Protein AF-A0A8B6BGD1-F1 (afdb_monomer_lite)

Sequence (140 aa):
MPCCDECVSISHSKCTGIKSLAGVVEKTKIEKSKESLDKDINSALHILMKIVNNKSGNIKRGEQQYESIKKTIANYREKINNHLDHLEEKLYHEIDTILIEQKSEISNLIAEIKEKSGKLKKMKDQLSAITTQVPNFNLF

Organism: Mytilus galloprovincialis (NCBI:txid29158)

Secondary structure (DSSP, 8-state):
----HHHHHHTSTT-TT---HHHHHHHHHHHHHHHHHHHHHHHHHHHHHHHHHHHHHHHHHHHHHHHHHHHHHHHH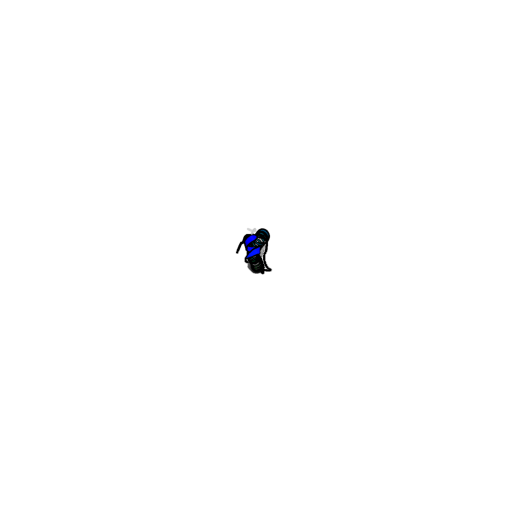HHHHHHHHHHHHHHHHHHHHHHHHHHHHHHHHHHHHHHHHHHHHHHHHHHHHHHHHH-TT----

Radius of gyration: 59.05 Å; chains: 1; bounding box: 111×25×166 Å

pLDDT: mean 92.08, std 11.52, range [42.31, 98.69]

Foldseek 3Di:
DDDDPVCCVPVVVVPPPDDDPVVVVVVVVVVVVVVVVVVVVVVVVVVVVVVVVVVVVVVVVVVVVVVVVVVVVVVVVVVVVVVVVVVVVVVVVVVVVVVVVVVVVVVVVVVVVVVVVVVVVVVVVVVVVVVVVPPPPPDD

Structure (mmCIF, N/CA/C/O backbone):
data_AF-A0A8B6BGD1-F1
#
_entry.id   AF-A0A8B6BGD1-F1
#
loop_
_atom_site.group_PDB
_atom_site.id
_atom_site.type_symbol
_atom_site.label_atom_id
_atom_site.label_alt_id
_atom_site.label_comp_id
_atom_site.label_asym_id
_atom_site.label_entity_id
_atom_site.label_seq_id
_atom_site.pdbx_PDB_ins_code
_atom_site.Cartn_x
_atom_site.Cartn_y
_atom_site.Cartn_z
_atom_site.occupancy
_atom_site.B_iso_or_equiv
_atom_site.auth_seq_id
_atom_site.auth_comp_id
_atom_site.auth_asym_id
_atom_site.auth_atom_id
_atom_site.pdbx_PDB_model_num
ATOM 1 N N . MET A 1 1 ? 51.076 8.410 -60.684 1.00 69.12 1 MET A N 1
ATOM 2 C CA . MET A 1 1 ? 52.140 9.431 -60.747 1.00 69.12 1 MET A CA 1
ATOM 3 C C . MET A 1 1 ? 51.619 10.562 -61.617 1.00 69.12 1 MET A C 1
ATOM 5 O O . MET A 1 1 ? 51.186 10.254 -62.722 1.00 69.12 1 MET A O 1
ATOM 9 N N . PRO A 1 2 ? 51.521 11.804 -61.119 1.00 81.12 2 PRO A N 1
ATOM 10 C CA . PRO A 1 2 ? 51.128 12.926 -61.966 1.00 81.12 2 PRO A CA 1
ATOM 11 C C . PRO A 1 2 ? 52.184 13.124 -63.062 1.00 81.12 2 PRO A C 1
ATOM 13 O O . PRO A 1 2 ? 53.377 13.000 -62.797 1.00 81.12 2 PRO A O 1
ATOM 16 N N . CYS A 1 3 ? 51.744 13.379 -64.290 1.00 81.81 3 CYS A N 1
ATOM 17 C CA . CYS A 1 3 ? 52.608 13.631 -65.443 1.00 81.81 3 CYS A CA 1
ATOM 18 C C . CYS A 1 3 ? 52.005 14.759 -66.290 1.00 81.81 3 CYS A C 1
ATOM 20 O O . CYS A 1 3 ? 50.804 15.013 -66.196 1.00 81.81 3 CYS A O 1
ATOM 22 N N . CYS A 1 4 ? 52.836 15.460 -67.061 1.00 87.81 4 CYS A N 1
ATOM 23 C CA . CYS A 1 4 ? 52.376 16.464 -68.020 1.00 87.81 4 CYS A CA 1
ATOM 24 C C . CYS A 1 4 ? 51.901 15.806 -69.327 1.00 87.81 4 CYS A C 1
ATOM 26 O O . CYS A 1 4 ? 52.225 14.647 -69.603 1.00 87.81 4 CYS A O 1
ATOM 28 N N . ASP A 1 5 ? 51.181 16.564 -70.152 1.00 84.94 5 ASP A N 1
ATOM 29 C CA . ASP A 1 5 ? 50.587 16.078 -71.407 1.00 84.94 5 ASP A CA 1
ATOM 30 C C . ASP A 1 5 ? 51.630 15.562 -72.418 1.00 84.94 5 ASP A C 1
ATOM 32 O O . ASP A 1 5 ? 51.366 14.641 -73.197 1.00 84.94 5 ASP A O 1
ATOM 36 N N . GLU A 1 6 ? 52.851 16.096 -72.370 1.00 88.25 6 GLU A N 1
ATOM 37 C CA . GLU A 1 6 ? 53.965 15.646 -73.208 1.00 88.25 6 GLU A CA 1
ATOM 38 C C . GLU A 1 6 ? 54.440 14.236 -72.814 1.00 88.25 6 GLU A C 1
ATOM 40 O O 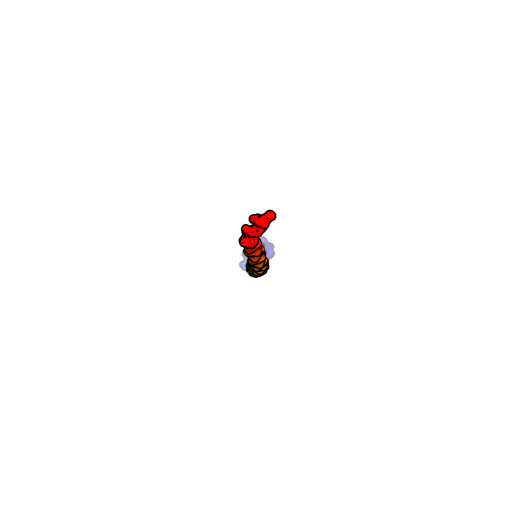. GLU A 1 6 ? 54.547 13.345 -73.659 1.00 88.25 6 GLU A O 1
ATOM 45 N N . CYS A 1 7 ? 54.611 13.974 -71.514 1.00 87.38 7 CYS A N 1
ATOM 46 C CA . CYS A 1 7 ? 54.935 12.639 -71.003 1.00 87.38 7 CYS A CA 1
ATOM 47 C C . CYS A 1 7 ? 53.819 11.622 -71.287 1.00 87.38 7 CYS A C 1
ATOM 49 O O . CYS A 1 7 ? 54.111 10.457 -71.573 1.00 87.38 7 CYS A O 1
ATOM 51 N N . VAL A 1 8 ? 52.553 12.056 -71.227 1.00 85.38 8 VAL A N 1
ATOM 52 C CA . VAL A 1 8 ? 51.392 11.247 -71.632 1.00 85.38 8 VAL A CA 1
ATOM 53 C C . VAL A 1 8 ? 51.521 10.812 -73.091 1.00 85.38 8 VAL A C 1
ATOM 55 O O . VAL A 1 8 ? 51.343 9.635 -73.400 1.00 85.38 8 VAL A O 1
ATOM 58 N N . SER A 1 9 ? 51.878 11.746 -73.969 1.00 83.81 9 SER A N 1
ATOM 59 C CA . SER A 1 9 ? 51.911 11.535 -75.418 1.00 83.81 9 SER A CA 1
ATOM 60 C C . SER A 1 9 ? 53.119 10.720 -75.893 1.00 83.81 9 SER A C 1
ATOM 62 O O . SER A 1 9 ? 53.015 10.009 -76.890 1.00 83.81 9 SER A O 1
ATOM 64 N N . ILE A 1 10 ? 54.253 10.788 -75.187 1.00 87.06 10 ILE A N 1
ATOM 65 C CA . ILE A 1 10 ? 55.510 10.143 -75.604 1.00 87.06 10 ILE A CA 1
ATOM 66 C C . ILE A 1 10 ? 55.738 8.825 -74.855 1.00 87.06 10 ILE A C 1
ATOM 68 O O . ILE A 1 10 ? 55.869 7.767 -75.470 1.00 87.06 10 ILE A O 1
ATOM 72 N N . SER A 1 11 ? 55.752 8.870 -73.522 1.00 84.88 11 SER A N 1
ATOM 73 C CA . SER A 1 11 ? 56.169 7.742 -72.675 1.00 84.88 11 SER A CA 1
ATOM 74 C C . SER A 1 11 ? 55.002 6.868 -72.211 1.00 84.88 11 SER A C 1
ATOM 76 O O . SER A 1 11 ? 55.194 5.697 -71.885 1.00 84.88 11 SER A O 1
ATOM 78 N N . HIS A 1 12 ? 53.784 7.415 -72.194 1.00 84.75 12 HIS A N 1
ATOM 79 C CA . HIS A 1 12 ? 52.579 6.732 -71.709 1.00 84.75 12 HIS A CA 1
ATOM 80 C C . HIS A 1 12 ? 51.476 6.617 -72.771 1.00 84.75 12 HIS A C 1
ATOM 82 O O . HIS A 1 12 ? 50.320 6.375 -72.436 1.00 84.75 12 HIS A O 1
ATOM 88 N N . SER A 1 13 ? 51.825 6.705 -74.057 1.00 81.75 13 SER A N 1
ATOM 89 C CA . SER A 1 13 ? 50.873 6.694 -75.182 1.00 81.75 13 SER A CA 1
ATOM 90 C C . SER A 1 13 ? 50.008 5.431 -75.272 1.00 81.75 13 SER A C 1
ATOM 92 O O . SER A 1 13 ? 48.904 5.463 -75.808 1.00 81.75 13 SER A O 1
ATOM 94 N N . LYS A 1 14 ? 50.487 4.309 -74.719 1.00 86.25 14 LYS A N 1
ATOM 95 C CA . LYS A 1 14 ? 49.752 3.034 -74.641 1.00 86.25 14 LYS A CA 1
ATOM 96 C C . LYS A 1 14 ? 48.945 2.865 -73.347 1.00 86.25 14 LYS A C 1
ATOM 98 O O . LYS A 1 14 ? 48.282 1.844 -73.173 1.00 86.25 14 LYS A O 1
ATOM 103 N N . CYS A 1 15 ? 49.006 3.816 -72.415 1.00 87.00 15 CYS A N 1
ATOM 104 C CA . CYS A 1 15 ? 48.259 3.750 -71.164 1.00 87.00 15 CYS A CA 1
ATOM 105 C C . CYS A 1 15 ? 46.801 4.166 -71.398 1.00 87.00 15 CYS A C 1
ATOM 107 O O . CYS A 1 15 ? 46.498 5.329 -71.632 1.00 87.00 15 CYS A O 1
ATOM 109 N N . THR A 1 16 ? 45.869 3.226 -71.264 1.00 79.75 16 THR A N 1
ATOM 110 C CA . THR A 1 16 ? 44.429 3.452 -71.492 1.00 79.75 16 THR A CA 1
ATOM 111 C C . THR A 1 16 ? 43.685 4.053 -70.290 1.00 79.75 16 THR A C 1
ATOM 113 O O . THR A 1 16 ? 42.496 4.342 -70.375 1.00 79.75 16 THR A O 1
ATOM 116 N N . GLY A 1 17 ? 44.368 4.243 -69.156 1.00 80.50 17 GLY A N 1
ATOM 117 C CA . GLY A 1 17 ? 43.776 4.661 -67.878 1.00 80.50 17 GLY A CA 1
ATOM 118 C C . GLY A 1 17 ? 44.083 6.096 -67.443 1.00 80.50 17 GLY A C 1
ATOM 119 O O . GLY A 1 17 ? 43.990 6.388 -66.250 1.00 80.50 17 GLY A O 1
ATOM 120 N N . ILE A 1 18 ? 44.499 6.975 -68.358 1.00 83.12 18 ILE A N 1
ATOM 121 C CA . ILE A 1 18 ? 44.888 8.354 -68.031 1.00 83.12 18 ILE A CA 1
ATOM 122 C C . ILE A 1 18 ? 43.637 9.164 -67.678 1.00 83.12 18 ILE A C 1
ATOM 124 O O . ILE A 1 18 ? 42.685 9.242 -68.450 1.00 83.12 18 ILE A O 1
ATOM 128 N N . LYS A 1 19 ? 43.630 9.751 -66.480 1.00 85.88 19 LYS A N 1
ATOM 129 C CA . LYS A 1 19 ? 42.534 10.577 -65.958 1.00 85.88 19 LYS A CA 1
ATOM 130 C C . LYS A 1 19 ? 43.058 11.967 -65.638 1.00 85.88 19 LYS A C 1
ATOM 132 O O . LYS A 1 19 ? 44.209 12.108 -65.228 1.00 85.88 19 LYS A O 1
ATOM 137 N N . SER A 1 20 ? 42.202 12.978 -65.770 1.00 87.31 20 SER A N 1
ATOM 138 C CA . SER A 1 20 ? 42.562 14.337 -65.369 1.00 87.31 20 SER A CA 1
ATOM 139 C C . SER A 1 20 ? 42.840 14.396 -63.866 1.00 87.31 20 SER A C 1
ATOM 141 O O . SER A 1 20 ? 42.133 13.785 -63.056 1.00 87.31 20 SER A O 1
ATOM 143 N N . LEU A 1 21 ? 43.863 15.162 -63.483 1.00 85.56 21 LEU A N 1
ATOM 144 C CA . LEU A 1 21 ? 44.214 15.355 -62.077 1.00 85.56 21 LEU A CA 1
ATOM 145 C C . LEU A 1 21 ? 43.027 15.919 -61.283 1.00 85.56 21 LEU A C 1
ATOM 147 O O . LEU A 1 21 ? 42.746 15.437 -60.191 1.00 85.56 21 LEU A O 1
ATOM 151 N N . ALA A 1 22 ? 42.282 16.864 -61.866 1.00 86.38 22 ALA A N 1
ATOM 152 C CA . ALA A 1 22 ? 41.084 17.441 -61.258 1.00 86.38 22 ALA A CA 1
ATOM 153 C C . ALA A 1 22 ? 40.023 16.377 -60.918 1.00 86.38 22 ALA A C 1
ATOM 155 O O . ALA A 1 22 ? 39.511 16.359 -59.801 1.00 86.38 22 ALA A O 1
ATOM 156 N N . GLY A 1 23 ? 39.744 15.441 -61.834 1.00 86.38 23 GLY A N 1
ATOM 157 C CA . GLY A 1 23 ? 38.775 14.369 -61.591 1.00 86.38 23 GLY A CA 1
ATOM 158 C C . GLY A 1 23 ? 39.233 13.372 -60.522 1.00 86.38 23 GLY A C 1
ATOM 159 O O . GLY A 1 23 ? 38.424 12.905 -59.721 1.00 86.38 23 GLY A O 1
ATOM 160 N N . VAL A 1 24 ? 40.534 13.066 -60.467 1.00 87.25 24 VAL A N 1
ATOM 161 C CA . VAL A 1 24 ? 41.110 12.194 -59.426 1.00 87.25 24 VAL A CA 1
ATOM 162 C C . VAL A 1 24 ? 41.083 12.874 -58.054 1.00 87.25 24 VAL A C 1
ATOM 164 O O . VAL A 1 24 ? 40.725 12.230 -57.066 1.00 87.25 24 VAL A O 1
ATOM 167 N N . VAL A 1 25 ? 41.416 14.166 -57.983 1.00 87.81 25 VAL A N 1
ATOM 168 C CA . VAL A 1 25 ? 41.382 14.958 -56.742 1.00 87.81 25 VAL A CA 1
ATOM 169 C C . VAL A 1 25 ? 39.956 15.061 -56.202 1.00 87.81 25 VAL A C 1
ATOM 171 O O . VAL A 1 25 ? 39.746 14.794 -55.019 1.00 87.81 25 VAL A O 1
ATOM 174 N N . GLU A 1 26 ? 38.972 15.363 -57.052 1.00 91.50 26 GLU A N 1
ATOM 175 C CA . GLU A 1 26 ? 37.571 15.479 -56.630 1.00 91.50 26 GLU A CA 1
ATOM 176 C C . GLU A 1 26 ? 37.012 14.136 -56.138 1.00 91.50 26 GLU A C 1
ATOM 178 O O . GLU A 1 26 ? 36.429 14.064 -55.057 1.00 91.50 26 GLU A O 1
ATOM 183 N N . LYS A 1 27 ? 37.278 13.036 -56.855 1.00 89.75 27 LYS A N 1
ATOM 184 C CA . LYS A 1 27 ? 36.873 11.689 -56.421 1.00 89.75 27 LYS A CA 1
ATOM 185 C C . LYS A 1 27 ? 37.478 11.316 -55.066 1.00 89.75 27 LYS A C 1
ATOM 187 O O . LYS A 1 27 ? 36.766 10.832 -54.193 1.00 89.75 27 LYS A O 1
ATOM 192 N N . THR A 1 28 ? 38.767 11.602 -54.873 1.00 90.06 28 THR A N 1
ATOM 193 C CA . THR A 1 28 ? 39.467 11.345 -53.603 1.00 90.06 28 THR A CA 1
ATOM 194 C C . THR A 1 28 ? 38.882 12.179 -52.461 1.00 90.06 28 THR A C 1
ATOM 196 O O . THR A 1 28 ? 38.763 11.703 -51.333 1.00 90.06 28 THR A O 1
ATOM 199 N N . LYS A 1 29 ? 38.501 13.433 -52.731 1.00 93.44 29 LYS A N 1
ATOM 200 C CA . LYS A 1 29 ? 37.854 14.311 -51.750 1.00 93.44 29 LYS A CA 1
ATOM 201 C C . LYS A 1 29 ? 36.489 13.762 -51.332 1.00 93.44 29 LYS A C 1
ATOM 203 O O . LYS A 1 29 ? 36.226 13.669 -50.137 1.00 93.44 29 LYS A O 1
ATOM 208 N N . ILE A 1 30 ? 35.669 13.343 -52.296 1.00 93.00 30 ILE A N 1
ATOM 209 C CA . ILE A 1 30 ? 34.360 12.724 -52.043 1.00 93.00 30 ILE A CA 1
ATOM 210 C C . ILE A 1 30 ? 34.512 11.435 -51.226 1.00 93.00 30 ILE A C 1
ATOM 212 O O . ILE A 1 30 ? 33.779 11.244 -50.259 1.00 93.00 30 ILE A O 1
ATOM 216 N N . GLU A 1 31 ? 35.472 10.572 -51.570 1.00 94.31 31 GLU A N 1
ATOM 217 C CA . GLU A 1 31 ? 35.730 9.321 -50.841 1.00 94.31 31 GLU A CA 1
ATOM 218 C C . GLU A 1 31 ? 36.105 9.585 -49.377 1.00 94.31 31 GLU A C 1
ATOM 220 O O . GLU A 1 31 ? 35.494 9.005 -48.482 1.00 94.31 31 GLU A O 1
ATOM 225 N N . LYS A 1 32 ? 37.001 10.544 -49.108 1.00 94.25 32 LYS A N 1
ATOM 226 C CA . LYS A 1 32 ? 37.351 10.943 -47.733 1.00 94.25 32 LYS A CA 1
ATOM 227 C C . LYS A 1 32 ? 36.168 11.526 -46.960 1.00 94.25 32 LYS A C 1
ATOM 229 O O . LYS A 1 32 ? 35.993 11.231 -45.780 1.00 94.25 32 LYS A O 1
ATOM 234 N N . SER A 1 33 ? 35.351 12.361 -47.604 1.00 94.88 33 SER A N 1
ATOM 235 C CA . SER A 1 33 ? 34.136 12.897 -46.982 1.00 94.88 33 SER A CA 1
ATOM 236 C C . SER A 1 33 ? 33.138 11.788 -46.650 1.00 94.88 33 SER A C 1
ATOM 238 O O . SER A 1 33 ? 32.555 11.809 -45.569 1.00 94.88 33 SER A O 1
ATOM 240 N N . LYS A 1 34 ? 32.982 10.796 -47.533 1.00 95.94 34 LYS A N 1
ATOM 241 C CA . LYS A 1 34 ? 32.139 9.623 -47.290 1.00 95.94 34 LYS A CA 1
ATOM 242 C C . LYS A 1 34 ? 32.642 8.807 -46.099 1.00 95.94 34 LYS A C 1
ATOM 244 O O . LYS A 1 34 ? 31.856 8.513 -45.210 1.00 95.94 34 LYS A O 1
ATOM 249 N N . GLU A 1 35 ? 33.937 8.503 -46.041 1.00 96.06 35 GLU A N 1
ATOM 250 C CA . GLU A 1 35 ? 34.541 7.773 -44.915 1.00 96.06 35 GLU A CA 1
ATOM 251 C C . GLU A 1 35 ? 34.332 8.495 -43.576 1.00 96.06 35 GLU A C 1
ATOM 253 O O . GLU A 1 35 ? 34.019 7.864 -42.564 1.00 96.06 35 GLU A O 1
ATOM 258 N N . SER A 1 36 ? 34.465 9.826 -43.563 1.00 96.44 36 SER A N 1
ATOM 259 C CA . SER A 1 36 ? 34.186 10.635 -42.372 1.00 96.44 36 SER A CA 1
ATOM 260 C C . SER A 1 36 ? 32.719 10.538 -41.952 1.00 96.44 36 SER A C 1
ATOM 262 O O . SER A 1 36 ? 32.437 10.319 -40.776 1.00 96.44 36 SER A O 1
ATOM 264 N N . LEU A 1 37 ? 31.787 10.654 -42.903 1.00 96.69 37 LEU A N 1
ATOM 265 C CA . LEU A 1 37 ? 30.354 10.532 -42.631 1.00 96.69 37 LEU A CA 1
ATOM 266 C C . LEU A 1 37 ? 29.990 9.136 -42.117 1.00 96.69 37 LEU A C 1
ATOM 268 O O . LEU A 1 37 ? 29.239 9.024 -41.151 1.00 96.69 37 LEU A O 1
ATOM 272 N N . ASP A 1 38 ? 30.552 8.078 -42.701 1.00 96.94 38 ASP A N 1
ATOM 273 C CA . ASP A 1 38 ? 30.331 6.702 -42.248 1.00 96.94 38 ASP A CA 1
ATOM 274 C C . ASP A 1 38 ? 30.805 6.519 -40.796 1.00 96.94 38 ASP A C 1
ATOM 276 O O . ASP A 1 38 ? 30.141 5.862 -39.988 1.00 96.94 38 ASP A O 1
ATOM 280 N N . LYS A 1 39 ? 31.929 7.139 -40.417 1.00 97.12 39 LYS A N 1
ATOM 281 C CA . LYS A 1 39 ? 32.417 7.131 -39.031 1.00 97.12 39 LYS A CA 1
ATOM 282 C C . LYS A 1 39 ? 31.459 7.857 -38.083 1.00 97.12 39 LYS A C 1
ATOM 284 O O . LYS A 1 39 ? 31.160 7.330 -37.007 1.00 97.12 39 LYS A O 1
ATOM 289 N N . ASP A 1 40 ? 30.959 9.022 -38.479 1.00 97.69 40 ASP A N 1
ATOM 290 C CA . ASP A 1 40 ? 30.031 9.816 -37.669 1.00 97.69 40 ASP A CA 1
ATOM 291 C C . ASP A 1 40 ? 28.685 9.099 -37.492 1.00 97.69 40 ASP A C 1
ATOM 293 O O . ASP A 1 40 ? 28.164 9.025 -36.375 1.00 97.69 40 ASP A O 1
ATOM 297 N N . ILE A 1 41 ? 28.167 8.479 -38.557 1.00 97.81 41 ILE A N 1
ATOM 298 C CA . ILE A 1 41 ? 26.948 7.659 -38.529 1.00 97.81 41 ILE A CA 1
ATOM 299 C C . ILE A 1 41 ? 27.116 6.483 -37.566 1.00 97.81 41 ILE A C 1
ATOM 301 O O . ILE A 1 41 ? 26.259 6.258 -36.711 1.00 97.81 41 ILE A O 1
ATOM 305 N N . ASN A 1 42 ? 28.229 5.753 -37.651 1.00 97.62 42 ASN A N 1
ATOM 306 C CA . ASN A 1 42 ? 28.481 4.617 -36.764 1.00 97.62 42 ASN A CA 1
ATOM 307 C C . ASN A 1 42 ? 28.610 5.043 -35.293 1.00 97.62 42 ASN A C 1
ATOM 309 O O . ASN A 1 42 ? 28.096 4.365 -34.398 1.00 97.62 42 ASN A O 1
ATOM 313 N N . SER A 1 43 ? 29.240 6.190 -35.032 1.00 98.06 43 SER A N 1
ATOM 314 C CA . SER A 1 43 ? 29.306 6.776 -33.691 1.00 98.06 43 SER A CA 1
ATOM 315 C C . SER A 1 43 ? 27.911 7.128 -33.160 1.00 98.06 43 SER A C 1
ATOM 317 O O . SER A 1 43 ? 27.548 6.739 -32.045 1.00 98.06 43 SER A O 1
ATOM 319 N N . ALA A 1 44 ? 27.090 7.793 -33.979 1.00 98.31 44 ALA A N 1
ATOM 320 C CA . ALA A 1 44 ? 25.719 8.153 -33.632 1.00 98.31 44 ALA A CA 1
ATOM 321 C C . ALA A 1 44 ? 24.850 6.915 -33.355 1.00 98.31 44 ALA A C 1
ATOM 323 O O . ALA A 1 44 ? 24.143 6.878 -32.347 1.00 98.31 44 ALA A O 1
ATOM 324 N N . LEU A 1 45 ? 24.950 5.872 -34.186 1.00 98.31 45 LEU A N 1
ATOM 325 C CA . LEU A 1 45 ? 24.247 4.601 -33.987 1.00 98.31 45 LEU A CA 1
ATOM 326 C C . LEU A 1 45 ? 24.604 3.961 -32.644 1.00 98.31 45 LEU A C 1
ATOM 328 O O . LEU A 1 45 ? 23.717 3.565 -31.889 1.00 98.31 45 LEU A O 1
ATOM 332 N N . HIS A 1 46 ? 25.889 3.916 -32.301 1.00 97.94 46 HIS A N 1
ATOM 333 C CA . HIS A 1 46 ? 26.336 3.361 -31.029 1.00 97.94 46 HIS A CA 1
ATOM 334 C C . HIS A 1 46 ? 25.813 4.160 -29.821 1.00 97.94 46 HIS A C 1
ATOM 336 O O . HIS A 1 46 ? 25.388 3.573 -28.821 1.00 97.94 46 HIS A O 1
ATOM 342 N N . ILE A 1 47 ? 25.783 5.495 -29.909 1.00 98.25 47 ILE A N 1
ATOM 343 C CA . ILE A 1 47 ? 25.183 6.351 -28.874 1.00 98.25 47 ILE A CA 1
ATOM 344 C C . ILE A 1 47 ? 23.682 6.065 -28.743 1.00 98.25 47 ILE A C 1
ATOM 346 O O . ILE A 1 47 ? 23.190 5.876 -27.628 1.00 98.25 47 ILE A O 1
ATOM 350 N N . LEU A 1 48 ? 22.957 5.973 -29.860 1.00 98.38 48 LEU A N 1
ATOM 351 C CA . LEU A 1 48 ? 21.525 5.668 -29.858 1.00 98.38 48 LEU A CA 1
ATOM 352 C C . LEU A 1 48 ? 21.238 4.298 -29.234 1.00 98.38 48 LEU A C 1
ATOM 354 O O . LEU A 1 48 ? 20.343 4.195 -28.395 1.00 98.38 48 LEU A O 1
ATOM 358 N N . MET A 1 49 ? 22.031 3.271 -29.550 1.00 98.25 49 MET A N 1
ATOM 359 C CA . MET A 1 49 ? 21.908 1.948 -28.926 1.00 98.25 49 MET A CA 1
ATOM 360 C C . MET A 1 49 ? 22.090 2.016 -27.406 1.00 98.25 49 MET A C 1
ATOM 362 O O . MET A 1 49 ? 21.298 1.435 -26.663 1.00 98.25 49 MET A O 1
ATOM 366 N N . LYS A 1 50 ? 23.083 2.770 -26.917 1.00 98.31 50 LYS A N 1
ATOM 367 C CA . LYS A 1 50 ? 23.266 2.990 -25.474 1.00 98.31 50 LYS A CA 1
ATOM 368 C C . LYS A 1 50 ? 22.059 3.678 -24.844 1.00 98.31 50 LYS A C 1
ATOM 370 O O . LYS A 1 50 ? 21.613 3.258 -23.780 1.00 98.31 50 LYS A O 1
ATOM 375 N N . ILE A 1 51 ? 21.505 4.701 -25.495 1.00 98.31 51 ILE A N 1
ATOM 376 C CA . ILE A 1 51 ? 20.316 5.410 -25.005 1.00 98.31 51 ILE A CA 1
ATOM 377 C C . ILE A 1 51 ? 19.118 4.460 -24.921 1.00 98.31 51 ILE A C 1
ATOM 379 O O . ILE A 1 51 ? 18.435 4.440 -23.896 1.00 98.31 51 ILE A O 1
ATOM 383 N N . VAL A 1 52 ? 18.873 3.656 -25.958 1.00 98.38 52 VAL A N 1
ATOM 384 C CA . VAL A 1 52 ? 17.774 2.678 -25.986 1.00 98.38 52 VAL A CA 1
ATOM 385 C C . VAL A 1 52 ? 17.934 1.648 -24.868 1.00 98.38 52 VAL A C 1
ATOM 387 O O . VAL A 1 52 ? 16.991 1.423 -24.108 1.00 98.38 52 VAL A O 1
ATOM 390 N N . ASN A 1 53 ? 19.135 1.093 -24.697 1.00 98.19 53 ASN A N 1
ATOM 391 C CA . ASN A 1 53 ? 19.418 0.124 -23.638 1.00 98.19 53 ASN A CA 1
ATOM 392 C C . ASN A 1 53 ? 19.229 0.732 -22.241 1.00 98.19 53 ASN A C 1
ATOM 394 O O . ASN A 1 53 ? 18.591 0.125 -21.381 1.00 98.19 53 ASN A O 1
ATOM 398 N N . ASN A 1 54 ? 19.706 1.961 -22.029 1.00 98.38 54 ASN A N 1
ATOM 399 C CA . ASN A 1 54 ? 19.529 2.674 -20.765 1.00 98.38 54 ASN A CA 1
ATOM 400 C C . ASN A 1 54 ? 18.050 2.949 -20.470 1.00 98.38 54 ASN A C 1
ATOM 402 O O . ASN A 1 54 ? 17.601 2.731 -19.345 1.00 98.38 54 ASN A O 1
ATOM 406 N N . LYS A 1 55 ? 17.276 3.384 -21.472 1.00 98.06 55 LYS A N 1
ATOM 407 C CA . LYS A 1 55 ? 15.830 3.609 -21.331 1.00 98.06 55 LYS A CA 1
ATOM 408 C C . LYS A 1 55 ? 15.087 2.315 -21.014 1.00 98.06 55 LYS A C 1
ATOM 410 O O . LYS A 1 55 ? 14.290 2.304 -20.082 1.00 98.06 55 LYS A O 1
ATOM 415 N N . SER A 1 56 ? 15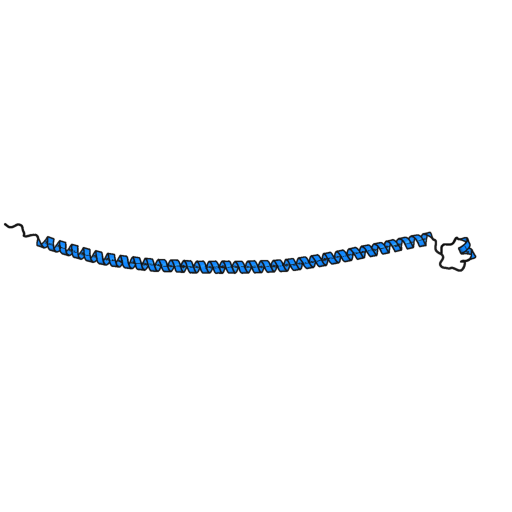.387 1.223 -21.717 1.00 98.19 56 SER A N 1
ATOM 416 C CA . SER A 1 56 ? 14.800 -0.093 -21.432 1.00 98.19 56 SER A CA 1
ATOM 417 C C . SER A 1 56 ? 15.114 -0.553 -20.004 1.00 98.19 56 SER A C 1
ATOM 419 O O . SER A 1 56 ? 14.223 -0.997 -19.282 1.00 98.19 56 SER A O 1
ATOM 421 N N . GLY A 1 57 ? 16.359 -0.368 -19.552 1.00 98.44 57 GLY A N 1
ATOM 422 C CA . GLY A 1 57 ? 16.757 -0.661 -18.175 1.00 98.44 57 GLY A CA 1
ATOM 423 C C . GLY A 1 57 ? 16.031 0.200 -17.136 1.00 98.44 57 GLY A C 1
ATOM 424 O O . GLY A 1 57 ? 15.615 -0.314 -16.101 1.00 98.44 57 GLY A O 1
ATOM 425 N N . ASN A 1 58 ? 15.837 1.493 -17.412 1.00 98.38 58 ASN A N 1
ATOM 426 C CA . ASN A 1 58 ? 15.077 2.394 -16.541 1.00 98.38 58 ASN A CA 1
ATOM 427 C C . ASN A 1 58 ? 13.609 1.976 -16.420 1.00 98.38 58 ASN A C 1
ATOM 429 O O . ASN A 1 58 ? 13.089 1.967 -15.309 1.00 98.38 58 ASN A O 1
ATOM 433 N N . ILE A 1 59 ? 12.965 1.604 -17.531 1.00 98.44 59 ILE A N 1
ATOM 434 C CA . ILE A 1 59 ? 11.569 1.141 -17.538 1.00 98.44 59 ILE A CA 1
ATOM 435 C C . ILE A 1 59 ? 11.423 -0.097 -16.651 1.00 98.44 59 ILE A C 1
ATOM 437 O O . ILE A 1 59 ? 10.621 -0.082 -15.722 1.00 98.44 59 ILE A O 1
ATOM 441 N N . LYS A 1 60 ? 12.282 -1.107 -16.841 1.00 98.38 60 LYS A N 1
ATOM 442 C CA . LYS A 1 60 ? 12.272 -2.329 -16.018 1.00 98.38 60 LYS A CA 1
ATOM 443 C C . LYS A 1 60 ? 12.479 -2.042 -14.530 1.00 98.38 60 LYS A C 1
ATOM 445 O O . LYS A 1 60 ? 11.806 -2.626 -13.686 1.00 98.38 60 LYS A O 1
ATOM 450 N N . ARG A 1 61 ? 13.401 -1.135 -14.187 1.00 98.44 61 ARG A N 1
ATOM 451 C CA . ARG A 1 61 ? 13.601 -0.709 -12.791 1.00 98.44 61 ARG A CA 1
ATOM 452 C C . ARG A 1 61 ? 12.365 -0.010 -12.226 1.00 98.44 61 ARG A C 1
ATOM 454 O O . ARG A 1 61 ? 11.996 -0.284 -11.089 1.00 98.44 61 ARG A O 1
ATOM 461 N N . GLY A 1 62 ? 11.725 0.852 -13.014 1.00 98.56 62 GLY A N 1
ATOM 462 C CA . GLY A 1 62 ? 10.486 1.526 -12.629 1.00 98.56 62 GLY A CA 1
ATOM 463 C C . GLY A 1 62 ? 9.349 0.539 -12.356 1.00 98.56 62 GLY A C 1
ATOM 464 O O . GLY A 1 62 ? 8.695 0.637 -11.323 1.00 98.56 62 GLY A O 1
ATOM 465 N N . GLU A 1 63 ? 9.169 -0.461 -13.219 1.00 98.50 63 GLU A N 1
ATOM 466 C CA . GLU A 1 63 ? 8.181 -1.536 -13.033 1.00 98.50 63 GLU A CA 1
ATOM 467 C C . GLU A 1 63 ? 8.444 -2.340 -11.750 1.00 98.50 63 GLU A C 1
ATOM 469 O O . GLU A 1 63 ? 7.532 -2.578 -10.959 1.00 98.50 63 GLU A O 1
ATOM 474 N N . GLN A 1 64 ? 9.704 -2.702 -11.487 1.00 98.44 64 GLN A N 1
ATOM 475 C CA . GLN A 1 64 ? 10.090 -3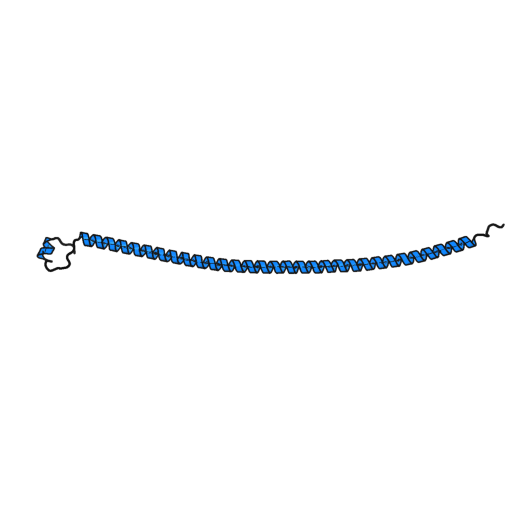.409 -10.260 1.00 98.44 64 GLN A CA 1
ATOM 476 C C . GLN A 1 64 ? 9.820 -2.580 -8.998 1.00 98.44 64 GLN A C 1
ATOM 478 O O . GLN A 1 64 ? 9.327 -3.110 -7.998 1.00 98.44 64 GLN A O 1
ATOM 483 N N . GLN A 1 65 ? 10.125 -1.281 -9.033 1.00 98.56 65 GLN A N 1
ATOM 484 C CA . GLN A 1 65 ? 9.840 -0.368 -7.926 1.00 98.56 65 GLN A CA 1
ATOM 485 C C . GLN A 1 65 ? 8.337 -0.218 -7.697 1.00 98.56 65 GLN A C 1
ATOM 487 O O . GLN A 1 65 ? 7.892 -0.287 -6.552 1.00 98.56 65 GLN A O 1
ATOM 492 N N . TYR A 1 66 ? 7.555 -0.069 -8.767 1.00 98.50 66 TYR A N 1
ATOM 493 C CA . TYR A 1 66 ? 6.100 0.016 -8.695 1.00 98.50 66 TYR A CA 1
ATOM 494 C C . TYR A 1 66 ? 5.494 -1.220 -8.018 1.00 98.50 66 TYR A C 1
ATOM 496 O O . TYR A 1 66 ? 4.734 -1.086 -7.057 1.00 98.50 66 TYR A O 1
ATOM 504 N N . GLU A 1 67 ? 5.886 -2.425 -8.438 1.00 98.56 67 GLU A N 1
ATOM 505 C CA . GLU A 1 67 ? 5.392 -3.666 -7.834 1.00 98.56 67 GLU A CA 1
ATOM 506 C C . GLU A 1 67 ? 5.830 -3.825 -6.370 1.00 98.56 67 GLU A C 1
ATOM 508 O O . GLU A 1 67 ? 5.052 -4.280 -5.527 1.00 98.56 67 GLU A O 1
ATOM 513 N N . SER A 1 68 ? 7.048 -3.398 -6.028 1.00 98.62 68 SER A N 1
ATOM 514 C CA . SER A 1 68 ? 7.529 -3.388 -4.640 1.00 98.62 68 SER A CA 1
ATOM 515 C C . SER A 1 68 ? 6.707 -2.447 -3.750 1.00 98.62 68 SER A C 1
ATOM 517 O O . SER A 1 68 ? 6.263 -2.831 -2.662 1.00 98.62 68 SER A O 1
ATOM 519 N N . ILE A 1 69 ? 6.431 -1.230 -4.229 1.00 98.62 69 ILE A N 1
ATOM 520 C CA . ILE A 1 69 ? 5.601 -0.246 -3.522 1.00 98.62 69 ILE A CA 1
ATOM 521 C C . ILE A 1 69 ? 4.178 -0.781 -3.351 1.00 98.62 69 ILE A C 1
ATOM 523 O O . ILE A 1 69 ? 3.630 -0.727 -2.253 1.00 98.62 69 ILE A O 1
ATOM 527 N N . LYS A 1 70 ? 3.595 -1.366 -4.400 1.00 98.69 70 LYS A N 1
ATOM 528 C CA . LYS A 1 70 ? 2.253 -1.958 -4.362 1.00 98.69 70 LYS A CA 1
ATOM 529 C C . LYS A 1 70 ? 2.139 -3.063 -3.308 1.00 98.69 70 LYS A C 1
ATOM 531 O O . LYS A 1 70 ? 1.197 -3.049 -2.517 1.00 98.69 70 LYS A O 1
ATOM 536 N N . LYS A 1 71 ? 3.117 -3.974 -3.239 1.00 98.56 71 LYS A N 1
ATOM 537 C CA . LYS A 1 71 ? 3.186 -5.016 -2.196 1.00 98.56 71 LYS A CA 1
ATOM 538 C C . LYS A 1 71 ? 3.338 -4.423 -0.799 1.00 98.56 71 LYS A C 1
ATOM 540 O O . LYS A 1 71 ? 2.678 -4.868 0.135 1.00 98.56 71 LYS A O 1
ATOM 545 N N . THR A 1 72 ? 4.172 -3.397 -0.664 1.00 98.56 72 THR A N 1
ATOM 546 C CA . THR A 1 72 ? 4.389 -2.701 0.610 1.00 98.56 72 THR A CA 1
ATOM 547 C C . THR A 1 72 ? 3.103 -2.042 1.111 1.00 98.56 72 THR A C 1
ATOM 549 O O . THR A 1 72 ? 2.750 -2.198 2.277 1.00 98.56 72 THR A O 1
ATOM 552 N N . ILE A 1 73 ? 2.355 -1.372 0.230 1.00 98.62 73 ILE A N 1
ATOM 553 C CA . ILE A 1 73 ? 1.052 -0.775 0.555 1.00 98.62 73 ILE A CA 1
ATOM 554 C C . ILE A 1 73 ? 0.046 -1.848 0.981 1.00 98.62 73 ILE A C 1
ATOM 556 O O . ILE A 1 73 ? -0.660 -1.651 1.968 1.00 98.62 73 ILE A O 1
ATOM 560 N N . ALA A 1 74 ? -0.019 -2.979 0.271 1.00 98.62 74 ALA A N 1
ATOM 561 C CA . ALA A 1 74 ? -0.912 -4.080 0.631 1.00 98.62 74 ALA A CA 1
ATOM 562 C C . ALA A 1 74 ? -0.599 -4.638 2.030 1.00 98.62 74 ALA A C 1
ATOM 564 O O . ALA A 1 74 ? -1.502 -4.753 2.853 1.00 98.62 74 ALA A O 1
ATOM 565 N N . ASN A 1 75 ? 0.681 -4.871 2.331 1.00 98.69 75 ASN A N 1
ATOM 566 C CA . ASN A 1 75 ? 1.135 -5.334 3.644 1.00 98.69 75 ASN A CA 1
ATOM 567 C C . ASN A 1 75 ? 0.806 -4.329 4.763 1.00 98.69 75 ASN A C 1
ATOM 569 O O . ASN A 1 75 ? 0.352 -4.711 5.837 1.00 98.69 75 ASN A O 1
ATOM 573 N N . TYR A 1 76 ? 0.996 -3.025 4.531 1.00 98.69 76 TYR A N 1
ATOM 574 C CA . TYR A 1 76 ? 0.621 -2.022 5.532 1.00 98.69 76 TYR A CA 1
ATOM 575 C C . TYR A 1 76 ? -0.888 -1.964 5.769 1.00 98.69 76 TYR A C 1
ATOM 577 O O . TYR A 1 76 ? -1.300 -1.832 6.917 1.00 98.69 76 TYR A O 1
ATOM 585 N N . ARG A 1 77 ? -1.712 -2.099 4.723 1.00 98.62 77 ARG A N 1
ATOM 586 C CA . ARG A 1 77 ? -3.173 -2.174 4.878 1.00 98.62 77 ARG A CA 1
ATOM 587 C C . ARG A 1 77 ? -3.589 -3.376 5.717 1.00 98.62 77 ARG A C 1
ATOM 589 O O . ARG A 1 77 ? -4.389 -3.215 6.626 1.00 98.62 77 ARG A O 1
ATOM 596 N N . GLU A 1 78 ? -3.008 -4.541 5.453 1.00 98.62 78 GLU A N 1
ATOM 597 C CA . GLU A 1 78 ? -3.257 -5.754 6.237 1.00 98.62 78 GLU A CA 1
ATOM 598 C C . GLU A 1 78 ? -2.882 -5.558 7.711 1.00 98.62 78 GLU A C 1
ATOM 600 O O . GLU A 1 78 ? -3.686 -5.827 8.596 1.00 98.62 78 GLU A O 1
ATOM 605 N N . LYS A 1 79 ? -1.699 -4.997 7.989 1.00 98.62 79 LYS A N 1
ATOM 606 C CA . LYS A 1 79 ? -1.267 -4.701 9.363 1.00 98.62 79 LYS A CA 1
ATOM 607 C C . LYS A 1 79 ? -2.186 -3.719 10.083 1.00 98.62 79 LYS A C 1
ATOM 609 O O . LYS A 1 79 ? -2.444 -3.908 11.266 1.00 98.62 79 LYS A O 1
ATOM 614 N N . ILE A 1 80 ? -2.641 -2.674 9.391 1.00 98.62 80 ILE A N 1
ATOM 615 C CA . ILE A 1 80 ? -3.579 -1.698 9.957 1.00 98.62 80 ILE A CA 1
ATOM 616 C C . ILE A 1 80 ? -4.895 -2.389 10.301 1.00 98.62 80 ILE A C 1
ATOM 618 O O . ILE A 1 80 ? -5.359 -2.242 11.424 1.00 98.62 80 ILE A O 1
ATOM 622 N N . ASN A 1 81 ? -5.452 -3.175 9.379 1.00 98.56 81 ASN A N 1
ATOM 623 C CA . ASN A 1 81 ? -6.708 -3.886 9.610 1.00 98.56 81 ASN A CA 1
ATOM 624 C C . ASN A 1 81 ? -6.592 -4.853 10.791 1.00 98.56 81 ASN A C 1
ATOM 626 O O . ASN A 1 81 ? -7.366 -4.738 11.728 1.00 98.56 81 ASN A O 1
ATOM 630 N N . ASN A 1 82 ? -5.549 -5.687 10.831 1.00 98.50 82 ASN A N 1
ATOM 631 C CA . ASN A 1 82 ? -5.331 -6.609 11.949 1.00 98.50 82 ASN A CA 1
ATOM 632 C C . ASN A 1 82 ? -5.192 -5.876 13.295 1.00 98.50 82 ASN A C 1
ATOM 634 O O . ASN A 1 82 ? -5.593 -6.390 14.336 1.00 98.50 82 ASN A O 1
ATOM 638 N N . HIS A 1 83 ? -4.595 -4.679 13.298 1.00 98.56 83 HIS A N 1
ATOM 639 C CA . HIS A 1 83 ? -4.486 -3.881 14.514 1.00 98.56 83 HIS A CA 1
ATOM 640 C C . HIS A 1 83 ? -5.832 -3.282 14.936 1.00 98.56 83 HIS A C 1
ATOM 642 O O . HIS A 1 83 ? -6.118 -3.234 16.129 1.00 98.56 83 HIS A O 1
ATOM 648 N N . LEU A 1 84 ? -6.650 -2.841 13.977 1.00 98.62 84 LEU A N 1
ATOM 649 C CA . LEU A 1 84 ? -8.002 -2.350 14.235 1.00 98.62 84 LEU A CA 1
ATOM 650 C C . LEU A 1 84 ? -8.906 -3.465 14.766 1.00 98.62 84 LEU A C 1
ATOM 652 O O . LEU A 1 84 ? -9.553 -3.248 15.784 1.00 98.62 84 LEU A O 1
ATOM 656 N N . ASP A 1 85 ? -8.866 -4.651 14.158 1.00 98.44 85 ASP A N 1
ATOM 657 C CA . ASP A 1 85 ? -9.630 -5.822 14.603 1.00 98.44 85 ASP A CA 1
ATOM 658 C C . ASP A 1 85 ? -9.252 -6.194 16.046 1.00 98.44 85 ASP A C 1
ATOM 660 O O . ASP A 1 85 ? -10.111 -6.362 16.908 1.00 98.44 85 ASP A O 1
ATOM 664 N N . HIS A 1 86 ? -7.951 -6.218 16.358 1.00 98.38 86 HIS A N 1
ATOM 665 C CA . HIS A 1 86 ? -7.487 -6.503 17.716 1.00 98.38 86 HIS A CA 1
ATOM 666 C C . HIS A 1 86 ? -7.906 -5.432 18.737 1.00 98.38 86 HIS A C 1
ATOM 668 O O . HIS A 1 86 ? -8.224 -5.750 19.885 1.00 98.38 86 HIS A O 1
ATOM 674 N N . LEU A 1 87 ? -7.888 -4.153 18.348 1.00 98.50 87 LEU A N 1
ATOM 675 C CA . LEU A 1 87 ? -8.363 -3.067 19.206 1.00 98.50 87 LEU A CA 1
ATOM 676 C C . LEU A 1 87 ? -9.870 -3.166 19.448 1.00 98.50 87 LEU A C 1
ATOM 678 O O . LEU A 1 87 ? -10.310 -2.952 20.575 1.00 98.50 87 LEU A O 1
ATOM 682 N N . GLU A 1 88 ? -10.646 -3.506 18.422 1.00 98.31 88 GLU A N 1
ATOM 683 C CA . GLU A 1 88 ? -12.086 -3.717 18.532 1.00 98.31 88 GLU A CA 1
ATOM 684 C C . GLU A 1 88 ? -12.404 -4.875 19.490 1.00 98.31 88 GLU A C 1
ATOM 686 O O . GLU A 1 88 ? -13.159 -4.688 20.445 1.00 98.31 88 GLU A O 1
ATOM 691 N N . GLU A 1 89 ? -11.758 -6.033 19.323 1.00 98.38 89 GLU A N 1
ATOM 692 C CA . GLU A 1 89 ? -11.900 -7.180 20.232 1.00 98.38 89 GLU A CA 1
ATOM 693 C C . GLU A 1 89 ? -11.556 -6.816 21.680 1.00 98.38 89 GLU A C 1
ATOM 695 O O . GLU A 1 89 ? -12.285 -7.166 22.614 1.00 98.38 89 GLU A O 1
ATOM 700 N N . LYS A 1 90 ? -10.457 -6.080 21.876 1.00 98.44 90 LYS A N 1
ATOM 701 C CA . LYS A 1 90 ? -10.029 -5.638 23.202 1.00 98.44 90 LYS A CA 1
ATOM 702 C C . LYS A 1 90 ? -11.067 -4.722 23.851 1.00 98.44 90 LYS A C 1
ATOM 704 O O . LYS A 1 90 ? -11.384 -4.910 25.023 1.00 98.44 90 LYS A O 1
ATOM 709 N N . LEU A 1 91 ? -11.606 -3.760 23.104 1.00 98.19 91 LEU A N 1
ATOM 710 C CA . LEU A 1 91 ? -12.622 -2.839 23.613 1.00 98.19 91 LEU A CA 1
ATOM 711 C C . LEU A 1 91 ? -13.920 -3.566 23.974 1.00 98.19 91 LEU A C 1
ATOM 713 O O . LEU A 1 91 ? -14.487 -3.286 25.028 1.00 98.19 91 LEU A O 1
ATOM 717 N N . TYR A 1 92 ? -14.366 -4.530 23.161 1.00 98.19 92 TYR A N 1
ATOM 718 C CA . TYR A 1 92 ? -15.522 -5.357 23.517 1.00 98.19 92 TYR A CA 1
ATOM 719 C C . TYR A 1 92 ? -15.283 -6.139 24.808 1.00 98.19 92 TYR A C 1
ATOM 721 O O . TYR A 1 92 ? -16.150 -6.159 25.679 1.00 98.19 92 TYR A O 1
ATOM 729 N N . HIS A 1 93 ? -14.099 -6.731 24.970 1.00 98.06 93 HIS A N 1
ATOM 730 C CA . HIS A 1 93 ? -13.775 -7.486 26.176 1.00 98.06 93 HIS A CA 1
ATOM 731 C C . HIS A 1 93 ? -13.723 -6.608 27.438 1.00 98.06 93 HIS A C 1
ATOM 733 O O . HIS A 1 93 ? -14.215 -7.007 28.496 1.00 98.06 93 HIS A O 1
ATOM 739 N N . GLU A 1 94 ? -13.158 -5.402 27.335 1.00 98.19 94 GLU A N 1
ATOM 740 C CA . GLU A 1 94 ? -13.138 -4.430 28.434 1.00 98.19 94 GLU A CA 1
ATOM 741 C C . GLU A 1 94 ? -14.559 -3.989 28.815 1.00 98.19 94 GLU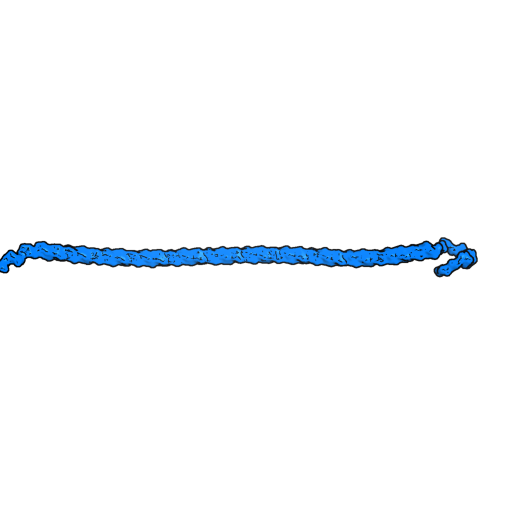 A C 1
ATOM 743 O O . GLU A 1 94 ? -14.898 -3.974 30.000 1.00 98.19 94 GLU A O 1
ATOM 748 N N . ILE A 1 95 ? -15.418 -3.704 27.829 1.00 98.12 95 ILE A N 1
ATOM 749 C CA . ILE A 1 95 ? -16.825 -3.350 28.062 1.00 98.12 95 ILE A CA 1
ATOM 750 C C . ILE A 1 95 ? -17.575 -4.496 28.747 1.00 98.12 95 ILE A C 1
ATOM 752 O O . ILE A 1 95 ? -18.263 -4.257 29.739 1.00 98.12 95 ILE A O 1
ATOM 756 N N . ASP A 1 96 ? -17.427 -5.731 28.267 1.00 98.12 96 ASP A N 1
ATOM 757 C CA . ASP A 1 96 ? -18.082 -6.900 28.861 1.00 98.12 96 ASP A CA 1
ATOM 758 C C . ASP A 1 96 ? -17.644 -7.119 30.311 1.00 98.12 96 ASP A C 1
ATOM 760 O O . ASP A 1 96 ? -18.475 -7.386 31.182 1.00 98.12 96 ASP A O 1
ATOM 764 N N . THR A 1 97 ? -16.351 -6.949 30.593 1.00 98.12 97 THR A N 1
ATOM 765 C CA . THR A 1 97 ? -15.807 -7.058 31.952 1.00 98.12 97 THR A CA 1
ATOM 766 C C . THR A 1 97 ? -16.432 -6.009 32.870 1.00 98.12 97 THR A C 1
ATOM 768 O O . THR A 1 97 ? -16.976 -6.359 33.919 1.00 98.12 97 THR A O 1
ATOM 771 N N . ILE A 1 98 ? -16.458 -4.742 32.442 1.00 98.06 98 ILE A N 1
ATOM 772 C CA . ILE A 1 98 ? -17.073 -3.642 33.199 1.00 98.06 98 ILE A CA 1
ATOM 773 C C . ILE A 1 98 ? -18.566 -3.903 33.429 1.00 98.06 98 ILE A C 1
ATOM 775 O O . ILE A 1 98 ? -19.069 -3.703 34.535 1.00 98.06 98 ILE A O 1
ATOM 779 N N . LEU A 1 99 ? -19.293 -4.376 32.412 1.00 97.81 99 LEU A N 1
ATOM 780 C CA . LEU A 1 99 ? -20.720 -4.685 32.529 1.00 97.81 99 LEU A CA 1
ATOM 781 C C . LEU A 1 99 ? -20.983 -5.802 33.543 1.00 97.81 99 LEU A C 1
ATOM 783 O O . LEU A 1 99 ? -21.935 -5.712 34.324 1.00 97.81 99 LEU A O 1
ATOM 787 N N . ILE A 1 100 ? -20.155 -6.849 33.553 1.00 98.00 100 ILE A N 1
ATOM 788 C CA . ILE A 1 100 ? -20.254 -7.948 34.520 1.00 98.00 100 ILE A CA 1
ATOM 789 C C . ILE A 1 100 ? -19.988 -7.437 35.940 1.00 98.00 100 ILE A C 1
ATOM 791 O O . ILE A 1 100 ? -20.772 -7.734 36.848 1.00 98.00 100 ILE A O 1
ATOM 795 N N . GLU A 1 101 ? -18.931 -6.647 36.130 1.00 98.00 101 GLU A N 1
ATOM 796 C CA . GLU A 1 101 ? -18.571 -6.056 37.422 1.00 98.00 101 GLU A CA 1
ATOM 797 C C . GLU A 1 101 ? -19.691 -5.155 37.957 1.00 98.00 101 GLU A C 1
ATOM 799 O O . GLU A 1 101 ? -20.189 -5.379 39.063 1.00 98.00 101 GLU A O 1
ATOM 804 N N . GLN A 1 102 ? -20.179 -4.216 37.142 1.00 97.69 102 GLN A N 1
ATOM 805 C CA . GLN A 1 102 ? -21.269 -3.312 37.520 1.00 97.69 102 GLN A CA 1
ATOM 806 C C . GLN A 1 102 ? -22.565 -4.066 37.835 1.00 97.69 102 GLN A C 1
ATOM 808 O O . GLN A 1 102 ? -23.261 -3.748 38.800 1.00 97.69 102 GLN A O 1
ATOM 813 N N . LYS A 1 103 ? -22.905 -5.099 37.056 1.00 97.94 103 LYS A N 1
ATOM 814 C CA . LYS A 1 103 ? -24.095 -5.923 37.309 1.00 97.94 103 LYS A CA 1
ATOM 815 C C . LYS A 1 103 ? -23.990 -6.680 38.633 1.00 97.94 103 LYS A C 1
ATOM 817 O O . LYS A 1 103 ? -24.994 -6.807 39.342 1.00 97.94 103 LYS A O 1
ATOM 822 N N . SER A 1 104 ? -22.802 -7.182 38.965 1.00 97.88 104 SER A N 1
ATOM 823 C CA . SER A 1 104 ? -22.525 -7.837 40.245 1.00 97.88 104 SER A CA 1
ATOM 824 C C . SER A 1 104 ? -22.683 -6.856 41.409 1.00 97.88 104 SER A C 1
ATOM 826 O O . SER A 1 104 ? -23.420 -7.131 42.358 1.00 97.88 104 SER A O 1
ATOM 828 N N . GLU A 1 105 ? -22.093 -5.666 41.297 1.00 98.12 105 GLU A N 1
ATOM 829 C CA . GLU A 1 105 ? -22.176 -4.622 42.320 1.00 98.12 105 GLU A CA 1
ATOM 830 C C . GLU A 1 105 ? -23.619 -4.152 42.552 1.00 98.12 105 GLU A C 1
ATOM 832 O O . GLU A 1 105 ? -24.091 -4.127 43.691 1.00 98.12 105 GLU A O 1
ATOM 837 N N . ILE A 1 106 ? -24.377 -3.892 41.481 1.00 98.00 106 ILE A N 1
ATOM 838 C CA . ILE A 1 106 ? -25.805 -3.550 41.566 1.00 98.00 106 ILE A CA 1
ATOM 839 C C . ILE A 1 106 ? -26.597 -4.669 42.252 1.00 98.00 106 ILE A C 1
ATOM 841 O O . ILE A 1 106 ? -27.464 -4.395 43.083 1.00 98.00 106 ILE A O 1
ATOM 845 N N . SER A 1 107 ? -26.308 -5.934 41.937 1.00 98.25 107 SER A N 1
ATOM 846 C CA . SER A 1 107 ? -26.994 -7.077 42.552 1.00 98.25 107 SER A CA 1
ATOM 847 C C . SER A 1 107 ? -26.736 -7.150 44.059 1.00 98.25 107 SER A C 1
ATOM 849 O O . SER A 1 107 ? -27.675 -7.378 44.829 1.00 98.25 107 SER A O 1
ATOM 851 N N . ASN A 1 108 ? -25.500 -6.883 44.486 1.00 98.12 108 ASN A N 1
ATOM 852 C CA . ASN A 1 108 ? -25.129 -6.816 45.899 1.00 98.12 108 ASN A CA 1
ATOM 853 C C . ASN A 1 108 ? -25.837 -5.653 46.609 1.00 98.12 108 ASN A C 1
ATOM 855 O O . ASN A 1 108 ? -26.471 -5.862 47.643 1.00 98.12 108 ASN A O 1
ATOM 859 N N . LEU A 1 109 ? -25.841 -4.456 46.012 1.00 98.19 109 LEU A N 1
ATOM 860 C CA . LEU A 1 109 ? -26.547 -3.292 46.558 1.00 98.19 109 LEU A CA 1
ATOM 861 C C . LEU A 1 109 ? -28.057 -3.544 46.698 1.00 98.19 109 LEU A C 1
ATOM 863 O O . LEU A 1 109 ? -28.658 -3.193 47.716 1.00 98.19 109 LEU A O 1
ATOM 867 N N . ILE A 1 110 ? -28.686 -4.200 45.717 1.00 98.19 110 ILE A N 1
ATOM 868 C CA . ILE A 1 110 ? -30.102 -4.595 45.794 1.00 98.19 110 ILE A CA 1
ATOM 869 C C . ILE A 1 110 ? -30.339 -5.555 46.967 1.00 98.19 110 ILE A C 1
ATOM 871 O O . ILE A 1 110 ? -31.345 -5.419 47.672 1.00 98.19 110 ILE A O 1
ATOM 875 N N . ALA A 1 111 ? -29.449 -6.527 47.183 1.00 98.06 111 ALA A N 1
ATOM 876 C CA . ALA A 1 111 ? -29.558 -7.469 48.294 1.00 98.06 111 ALA A CA 1
ATOM 877 C C . ALA A 1 111 ? -29.461 -6.753 49.653 1.00 98.06 111 ALA A C 1
ATOM 879 O O . ALA A 1 111 ? -30.321 -6.957 50.514 1.00 98.06 111 ALA A O 1
ATOM 880 N N . GLU A 1 112 ? -28.498 -5.843 49.812 1.00 98.19 112 GLU A N 1
ATOM 881 C CA . GLU A 1 112 ? -28.343 -5.038 51.028 1.00 98.19 112 GLU A CA 1
ATOM 882 C C . GLU A 1 112 ? -29.558 -4.146 51.307 1.00 98.19 112 GLU A C 1
ATOM 884 O O . GLU A 1 112 ? -30.024 -4.051 52.448 1.00 98.19 112 GLU A O 1
ATOM 889 N N . ILE A 1 113 ? -30.108 -3.496 50.275 1.00 98.12 113 ILE A N 1
ATOM 890 C CA . ILE A 1 113 ? -31.309 -2.660 50.404 1.00 98.12 113 ILE A CA 1
ATOM 891 C C . ILE A 1 113 ? -32.500 -3.508 50.855 1.00 98.12 113 ILE A C 1
ATOM 893 O O . ILE A 1 113 ? -33.233 -3.100 51.761 1.00 98.12 113 ILE A O 1
ATOM 897 N N . LYS A 1 114 ? -32.693 -4.696 50.267 1.00 97.88 114 LYS A N 1
ATOM 898 C CA . LYS A 1 114 ? -33.760 -5.624 50.672 1.00 97.88 114 LYS A CA 1
ATOM 899 C C . LYS A 1 114 ? -33.615 -6.037 52.134 1.00 97.88 114 LYS A C 1
ATOM 901 O O . LYS A 1 114 ? -34.604 -6.026 52.868 1.00 97.88 114 LYS A O 1
ATOM 906 N N . GLU A 1 115 ? -32.400 -6.350 52.577 1.00 98.00 115 GLU A N 1
ATOM 907 C CA . GLU A 1 115 ? -32.132 -6.715 53.968 1.00 98.00 115 GLU A CA 1
ATOM 908 C C . GLU A 1 115 ? -32.439 -5.555 54.930 1.00 98.00 115 GLU A C 1
ATOM 910 O O . GLU A 1 115 ? -33.186 -5.725 55.901 1.00 98.00 115 GLU A O 1
ATOM 915 N N . LYS A 1 116 ? -31.918 -4.355 54.644 1.00 97.31 116 LYS A N 1
ATOM 916 C CA . LYS A 1 116 ? -32.154 -3.147 55.454 1.00 97.31 116 LYS A CA 1
ATOM 917 C C . LYS A 1 116 ? -33.638 -2.778 55.502 1.00 97.31 116 LYS A C 1
ATOM 919 O O . LYS A 1 116 ? -34.152 -2.481 56.579 1.00 97.31 116 LYS A O 1
ATOM 924 N N . SER A 1 117 ? -34.346 -2.861 54.375 1.00 97.44 117 SER A N 1
ATOM 925 C CA . SER A 1 117 ? -35.797 -2.643 54.305 1.00 97.44 117 SER A CA 1
ATOM 926 C C . SER A 1 117 ? -36.565 -3.635 55.189 1.00 97.44 117 SER A C 1
ATOM 928 O O . SER A 1 117 ? -37.443 -3.237 55.957 1.00 97.44 117 SER A O 1
ATOM 930 N N . GLY A 1 118 ? -36.180 -4.916 55.168 1.00 97.50 118 GLY A N 1
ATOM 931 C CA . GLY A 1 118 ? -36.751 -5.940 56.043 1.00 97.50 118 GLY A CA 1
ATOM 932 C C . GLY A 1 118 ? -36.532 -5.649 57.531 1.00 97.50 118 GLY A C 1
ATOM 933 O O . GLY A 1 118 ? -37.463 -5.790 58.327 1.00 97.50 118 GLY A O 1
ATOM 934 N N . LYS A 1 119 ? -35.330 -5.197 57.918 1.00 97.12 119 LYS A N 1
ATOM 935 C CA . LYS A 1 119 ? -35.024 -4.779 59.301 1.00 97.12 119 LYS A CA 1
ATOM 936 C C . LYS A 1 119 ? -35.860 -3.570 59.726 1.00 97.12 119 LYS A C 1
ATOM 938 O O . LYS A 1 119 ? -36.463 -3.607 60.794 1.00 97.12 119 LYS A O 1
ATOM 943 N N . LEU A 1 120 ? -35.964 -2.545 58.878 1.00 97.12 120 LEU A N 1
ATOM 944 C CA . LEU A 1 120 ? -36.789 -1.361 59.142 1.00 97.12 120 LEU A CA 1
ATOM 945 C C . LEU A 1 120 ? -38.267 -1.714 59.315 1.00 97.12 120 LEU A C 1
ATOM 947 O O . LEU A 1 120 ? -38.913 -1.195 60.222 1.00 97.12 120 LEU A O 1
ATOM 951 N N . LYS A 1 121 ? -38.796 -2.627 58.493 1.00 96.69 121 LYS A N 1
ATOM 952 C CA . LYS A 1 121 ? -40.170 -3.117 58.641 1.00 96.69 121 LYS A CA 1
ATOM 953 C C . LYS A 1 121 ? -40.375 -3.788 60.002 1.00 96.69 121 LYS A C 1
ATOM 955 O O . LYS A 1 121 ? -41.298 -3.415 60.713 1.00 96.69 121 LYS A O 1
ATOM 960 N N . LYS A 1 122 ? -39.467 -4.684 60.409 1.00 95.94 122 LYS A N 1
ATOM 961 C CA . LYS A 1 122 ? -39.514 -5.315 61.741 1.00 95.94 122 LYS A CA 1
ATOM 962 C C . LYS A 1 122 ? -39.466 -4.284 62.873 1.00 95.94 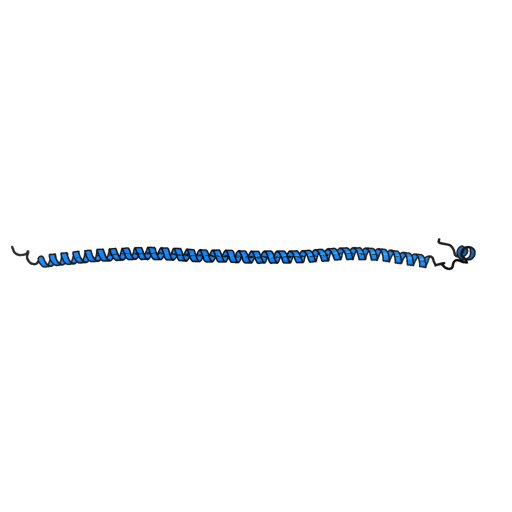122 LYS A C 1
ATOM 964 O O . LYS A 1 122 ? -40.261 -4.380 63.800 1.00 95.94 122 LYS A O 1
ATOM 969 N N . MET A 1 123 ? -38.582 -3.287 62.783 1.00 95.62 123 MET A N 1
ATOM 970 C CA . MET A 1 123 ? -38.500 -2.210 63.779 1.00 95.62 123 MET A CA 1
ATOM 971 C C . MET A 1 123 ? -39.794 -1.389 63.842 1.00 95.62 123 MET A C 1
ATOM 973 O O . MET A 1 123 ? -40.273 -1.086 64.932 1.00 95.62 123 MET A O 1
ATOM 977 N N . LYS A 1 124 ? -40.394 -1.063 62.688 1.00 94.62 124 LYS A N 1
ATOM 978 C CA . LYS A 1 124 ? -41.689 -0.371 62.609 1.00 94.62 124 LYS A CA 1
ATOM 979 C C . LYS A 1 124 ? -42.807 -1.189 63.261 1.00 94.62 124 LYS A C 1
ATOM 981 O O . LYS A 1 124 ? -43.600 -0.632 64.021 1.00 94.62 124 LYS A O 1
ATOM 986 N N . ASP A 1 125 ? -42.866 -2.488 62.980 1.00 93.88 125 ASP A N 1
ATOM 987 C CA . ASP A 1 125 ? -43.879 -3.389 63.536 1.00 93.88 125 ASP A CA 1
ATOM 988 C C . ASP A 1 125 ? -43.730 -3.501 65.068 1.00 93.88 125 ASP A C 1
ATOM 990 O O . ASP A 1 125 ? -44.719 -3.403 65.795 1.00 93.88 125 ASP A O 1
ATOM 994 N N . GLN A 1 126 ? -42.494 -3.599 65.576 1.00 93.75 126 GLN A N 1
ATOM 995 C CA . GLN A 1 126 ? -42.190 -3.595 67.015 1.00 93.75 126 GLN A CA 1
ATOM 996 C C . GLN A 1 126 ? -42.599 -2.284 67.705 1.00 93.75 126 GLN A C 1
ATOM 998 O O . GLN A 1 126 ? -43.251 -2.318 68.747 1.00 93.75 126 GLN A O 1
ATOM 1003 N N . LEU A 1 127 ? -42.262 -1.129 67.120 1.00 91.81 127 LEU A N 1
ATOM 1004 C CA . LEU A 1 127 ? -42.669 0.191 67.622 1.00 91.81 127 LEU A CA 1
ATOM 1005 C C . LEU A 1 127 ? -44.190 0.332 67.684 1.00 91.81 127 LEU A C 1
ATOM 1007 O O . LEU A 1 127 ? -44.731 0.816 68.678 1.00 91.81 127 LEU A O 1
ATOM 1011 N N . SER A 1 128 ? -44.881 -0.122 66.639 1.00 90.50 128 SER A N 1
ATOM 1012 C CA . SER A 1 128 ? -46.343 -0.105 66.583 1.00 90.50 128 SER A CA 1
ATOM 1013 C C . SER A 1 128 ? -46.936 -0.941 67.718 1.00 90.50 128 SER A C 1
ATOM 1015 O O . SER A 1 128 ? -47.777 -0.434 68.453 1.00 90.50 128 SER A O 1
ATOM 1017 N N . ALA A 1 129 ? -46.429 -2.163 67.927 1.00 87.38 129 ALA A N 1
ATOM 1018 C CA . ALA A 1 129 ? -46.871 -3.051 69.002 1.00 87.38 129 ALA A CA 1
ATOM 1019 C C . ALA A 1 129 ? -46.698 -2.425 70.397 1.00 87.38 129 ALA A C 1
ATOM 1021 O O . ALA A 1 129 ? -47.642 -2.457 71.189 1.00 87.38 129 ALA A O 1
ATOM 1022 N N . ILE A 1 130 ? -45.543 -1.802 70.670 1.00 87.94 130 ILE A N 1
ATOM 1023 C CA . ILE A 1 130 ? -45.290 -1.064 71.921 1.00 87.94 130 ILE A CA 1
ATOM 1024 C C . ILE A 1 130 ? -46.319 0.058 72.083 1.00 87.94 130 ILE A C 1
ATOM 1026 O O . ILE A 1 130 ? -46.959 0.163 73.123 1.00 87.94 130 ILE A O 1
ATOM 1030 N N . THR A 1 131 ? -46.540 0.856 71.038 1.00 80.19 131 THR A N 1
ATOM 1031 C CA . THR A 1 131 ? -47.451 2.011 71.086 1.00 80.19 131 THR A CA 1
ATOM 1032 C C . THR A 1 131 ? -48.901 1.588 71.365 1.00 80.19 131 THR A C 1
ATOM 1034 O O . THR A 1 131 ? -49.600 2.247 72.130 1.00 80.19 131 THR A O 1
ATOM 1037 N N . THR A 1 132 ? -49.349 0.446 70.832 1.00 75.00 132 THR A N 1
ATOM 1038 C CA . THR A 1 132 ? -50.666 -0.147 71.143 1.00 75.00 132 THR A CA 1
ATOM 1039 C C . THR A 1 132 ? -50.775 -0.810 72.519 1.00 75.00 132 THR A C 1
ATOM 1041 O O . THR A 1 132 ? -51.894 -1.022 72.976 1.00 75.00 132 THR A O 1
ATOM 1044 N N . GLN A 1 133 ? -49.667 -1.131 73.196 1.00 64.94 133 GLN A N 1
ATOM 1045 C CA . GLN A 1 133 ? -49.673 -1.656 74.573 1.00 64.94 133 GLN A CA 1
ATOM 1046 C C . GLN A 1 133 ? -49.645 -0.551 75.647 1.00 64.94 133 GLN A C 1
ATOM 1048 O O . GLN A 1 133 ? -49.920 -0.820 76.813 1.00 64.94 133 GLN A O 1
ATOM 1053 N N . VAL A 1 134 ? -49.383 0.702 75.262 1.00 58.75 134 VAL A N 1
ATOM 1054 C CA . VAL A 1 134 ? -49.350 1.881 76.148 1.00 58.75 134 VAL A CA 1
ATOM 1055 C C . VAL A 1 134 ? -50.721 2.532 76.508 1.00 58.75 134 VAL A C 1
ATOM 1057 O O . VAL A 1 134 ? -50.704 3.478 77.292 1.00 58.75 134 VAL A O 1
ATOM 1060 N N . PRO A 1 135 ? -51.934 2.079 76.104 1.00 52.88 135 PRO A N 1
ATOM 1061 C CA . PRO A 1 135 ? -53.169 2.771 76.509 1.00 52.88 135 PRO A CA 1
ATOM 1062 C C . PRO A 1 135 ? -53.554 2.748 78.002 1.00 52.88 135 PRO A C 1
ATOM 1064 O O . PRO A 1 135 ? -54.573 3.341 78.325 1.00 52.88 135 PRO A O 1
ATOM 1067 N N . ASN A 1 136 ? -52.821 2.101 78.920 1.00 51.12 136 ASN A N 1
ATOM 1068 C CA . ASN A 1 136 ? -53.299 1.902 80.305 1.00 51.12 136 ASN A CA 1
ATOM 1069 C C . ASN A 1 136 ? -52.273 2.165 81.428 1.00 51.12 136 ASN A C 1
ATOM 1071 O O . ASN A 1 136 ? -52.339 1.528 82.473 1.00 51.12 136 ASN A O 1
ATOM 1075 N N . PHE A 1 137 ? -51.357 3.126 81.265 1.00 54.69 137 PHE A N 1
ATOM 1076 C CA . PHE A 1 137 ? -50.515 3.605 82.384 1.00 54.69 137 PHE A CA 1
ATOM 1077 C C . PHE A 1 137 ? -50.913 4.982 82.942 1.00 54.69 137 PHE A C 1
ATOM 1079 O O . PHE A 1 137 ? -50.141 5.590 83.672 1.00 54.69 137 PHE A O 1
ATOM 1086 N N . ASN A 1 138 ? -52.136 5.445 82.663 1.00 49.75 138 ASN A N 1
ATOM 1087 C CA . ASN A 1 138 ? -52.756 6.557 83.390 1.00 49.75 138 ASN A CA 1
ATOM 1088 C C . ASN A 1 138 ? -53.933 6.042 84.223 1.00 49.75 138 ASN A C 1
ATOM 1090 O O . ASN A 1 138 ? -55.082 6.270 83.864 1.00 49.75 138 ASN A O 1
ATOM 1094 N N . LEU A 1 139 ? -53.652 5.341 85.319 1.00 44.66 139 LEU A N 1
ATOM 1095 C CA . LEU A 1 139 ? -54.558 5.219 86.461 1.00 44.66 139 LEU A CA 1
ATOM 1096 C C . LEU A 1 139 ? -53.688 5.033 87.713 1.00 44.66 139 LEU A C 1
ATOM 1098 O O . LEU A 1 139 ? -52.963 4.043 87.800 1.00 44.66 139 LEU A O 1
ATOM 1102 N N . PHE A 1 140 ? -53.842 5.991 88.634 1.00 42.31 140 PHE A N 1
ATOM 1103 C CA . PHE A 1 140 ? -53.186 6.229 89.932 1.00 42.31 140 PHE A CA 1
ATOM 1104 C C . PHE A 1 140 ? -52.086 7.292 89.944 1.00 42.31 140 PHE A C 1
ATOM 1106 O O . PHE A 1 140 ? -51.002 7.069 89.367 1.00 42.31 140 PHE A O 1
#